Protein AF-L0PAI5-F1 (afdb_monomer)

Solvent-accessible surface area (backbone atoms only — not comparable to full-atom values): 7471 Å² total; per-residue (Å²): 109,68,67,60,45,48,48,63,71,73,51,57,51,82,62,43,60,75,44,41,62,71,57,46,54,67,44,49,60,53,71,70,59,87,61,94,64,54,72,74,49,49,56,49,30,54,55,42,54,51,45,50,51,58,46,36,70,60,62,32,65,69,61,43,51,54,50,52,51,51,49,52,52,51,55,48,51,54,51,50,54,54,50,52,54,51,56,50,36,52,72,75,40,50,66,61,47,51,54,53,52,52,56,53,50,55,52,53,53,53,53,53,51,54,61,71,70,56,72,78,88,55,75,77,69,72,74,74,117

Foldseek 3Di:
DVVLLVCLVPDALVVCLVCVLVSVLVLVVLCPPPDDDDVVSVVVVVVSVVSLVSSCVRNDPPSSVVSNVVSVVVVVVVVVVVVVVLVCCCVVPVPVVVVVVVVVVVVVVVVVVVVVPDDDDDVVVVVVD

Mean predicted aligned error: 8.77 Å

Nearest PDB structures (foldseek):
  3n24-assembly3_F  TM=3.639E-01  e=5.184E+00  Pseudomonas aeruginosa PAO1

Sequence (129 aa):
MKLIRALVNFLPAKILEKFANLIIIPLYKYTDNKVAMTDTQKSLKCITEEILKELHSKIGTTLYIQIFNNIRQNSFKIREKRKLKRSILAISDPRELARKKIKLNIKKIKLRKKKRNYIPFNPINALKE

Structure (mmCIF, N/CA/C/O backbone):
data_AF-L0PAI5-F1
#
_entry.id   AF-L0PAI5-F1
#
loop_
_atom_site.group_PDB
_atom_site.id
_atom_site.type_symbol
_atom_site.label_atom_id
_atom_site.label_alt_id
_atom_site.label_comp_id
_atom_site.label_asym_id
_atom_site.label_entity_id
_atom_site.label_seq_id
_atom_site.pdbx_PDB_ins_code
_atom_site.Cartn_x
_atom_site.Cartn_y
_atom_site.Cartn_z
_atom_site.occupancy
_atom_site.B_iso_or_equiv
_atom_site.auth_seq_id
_atom_site.auth_comp_id
_atom_site.auth_asym_id
_atom_site.auth_atom_id
_atom_site.pdbx_PDB_model_num
ATOM 1 N N . MET A 1 1 ? 3.550 12.655 9.202 1.00 78.88 1 MET A N 1
ATOM 2 C CA . MET A 1 1 ? 2.871 11.707 10.115 1.00 78.88 1 MET A CA 1
ATOM 3 C C . MET A 1 1 ? 2.166 12.374 11.292 1.00 78.88 1 MET A C 1
ATOM 5 O O . MET A 1 1 ? 1.092 11.908 11.635 1.00 78.88 1 MET A O 1
ATOM 9 N N . LYS A 1 2 ? 2.687 13.471 11.869 1.00 83.50 2 LYS A N 1
ATOM 10 C CA . LYS A 1 2 ? 2.053 14.160 13.014 1.00 83.50 2 LYS A CA 1
ATOM 11 C C . LYS A 1 2 ? 0.587 14.562 12.779 1.00 83.50 2 LYS A C 1
ATOM 13 O O . LYS A 1 2 ? -0.248 14.286 13.625 1.00 83.50 2 LYS A O 1
ATOM 18 N N . LEU A 1 3 ? 0.264 15.121 11.608 1.00 86.56 3 LEU A N 1
ATOM 19 C CA . LEU A 1 3 ? -1.115 15.487 11.254 1.00 86.56 3 LEU A CA 1
ATOM 20 C C . LEU A 1 3 ? -2.054 14.273 11.192 1.00 86.56 3 LEU A C 1
ATOM 22 O O . LEU A 1 3 ? -3.151 14.326 11.72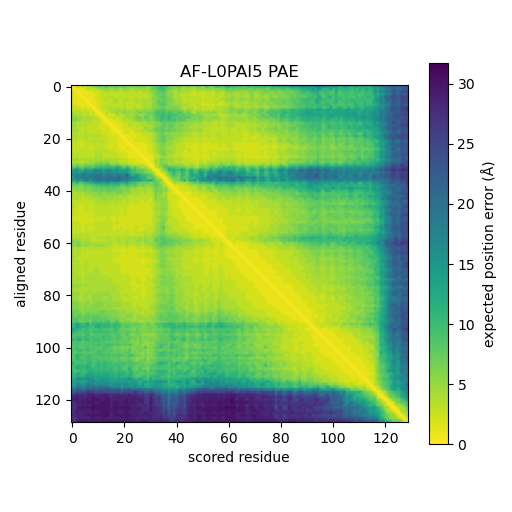7 1.00 86.56 3 LEU A O 1
ATOM 26 N N . ILE A 1 4 ? -1.609 13.158 10.603 1.00 86.75 4 ILE A N 1
ATOM 27 C CA . ILE A 1 4 ? -2.402 11.917 10.557 1.00 86.75 4 ILE A CA 1
ATOM 28 C C . ILE A 1 4 ? -2.654 11.401 11.975 1.00 86.75 4 ILE A C 1
ATOM 30 O O . ILE A 1 4 ? -3.776 11.033 12.296 1.00 86.75 4 ILE A O 1
ATOM 34 N N . ARG A 1 5 ? -1.633 11.424 12.837 1.00 88.19 5 ARG A N 1
ATOM 35 C CA . ARG A 1 5 ? -1.769 11.028 14.242 1.00 88.19 5 ARG A CA 1
ATOM 36 C C . ARG A 1 5 ? -2.771 11.912 14.990 1.00 88.19 5 ARG A C 1
ATOM 38 O O . ARG A 1 5 ? -3.653 11.398 15.664 1.00 88.19 5 ARG A O 1
ATOM 45 N N . ALA A 1 6 ? -2.688 13.231 14.807 1.00 89.38 6 ALA A N 1
ATOM 46 C CA . ALA A 1 6 ? -3.659 14.166 15.369 1.00 89.38 6 ALA A CA 1
ATOM 47 C C . ALA A 1 6 ? -5.083 13.853 14.881 1.00 89.38 6 ALA A C 1
ATOM 49 O O . ALA A 1 6 ? -5.991 13.745 15.696 1.00 89.38 6 ALA A O 1
ATOM 50 N N . LEU A 1 7 ? -5.274 13.608 13.581 1.00 87.69 7 LEU A N 1
ATOM 51 C CA . LEU A 1 7 ? -6.578 13.220 13.037 1.00 87.69 7 LEU A CA 1
ATOM 52 C C . LEU A 1 7 ? -7.116 11.943 13.690 1.00 87.69 7 LEU A C 1
ATOM 54 O O . LEU A 1 7 ? -8.270 11.927 14.099 1.00 87.69 7 LEU A O 1
ATOM 58 N N . VAL A 1 8 ? -6.291 10.900 13.841 1.00 89.19 8 VAL A N 1
ATOM 59 C CA . VAL A 1 8 ? -6.698 9.658 14.522 1.00 89.19 8 VAL A CA 1
ATOM 60 C C . VAL A 1 8 ? -7.111 9.935 15.966 1.00 89.19 8 VAL A C 1
ATOM 62 O O . VAL A 1 8 ? -8.108 9.383 16.425 1.00 89.19 8 VAL A O 1
ATOM 65 N N . ASN A 1 9 ? -6.406 10.820 16.673 1.00 88.50 9 ASN A N 1
ATOM 66 C CA . ASN A 1 9 ? -6.676 11.127 18.076 1.00 88.50 9 ASN A CA 1
ATOM 67 C C . ASN A 1 9 ? -7.914 12.007 18.295 1.00 88.50 9 ASN A C 1
ATOM 69 O O . ASN A 1 9 ? -8.667 11.726 19.226 1.00 88.50 9 ASN A O 1
ATOM 73 N N . PHE A 1 10 ? -8.172 12.991 17.434 1.00 89.19 10 PHE A N 1
ATOM 74 C CA . PHE A 1 10 ? -9.278 13.941 17.606 1.00 89.19 10 PHE A CA 1
ATOM 75 C C . PHE A 1 10 ? -10.589 13.533 16.911 1.00 89.19 10 PHE A C 1
ATOM 77 O O . PHE A 1 10 ? -11.646 14.012 17.313 1.00 89.19 10 PHE A O 1
ATOM 84 N N . LEU A 1 11 ? -10.574 12.652 15.900 1.00 88.75 11 LEU A N 1
ATOM 85 C CA . LEU A 1 11 ? -11.819 12.220 15.247 1.00 88.75 11 LEU A CA 1
ATOM 86 C C . LEU A 1 11 ? -12.609 11.198 16.087 1.00 88.75 11 LEU A C 1
ATOM 88 O O . LEU A 1 11 ? -12.014 10.291 16.685 1.00 88.75 11 LEU A O 1
ATOM 92 N N . PRO A 1 12 ? -13.956 11.261 16.047 1.00 88.12 12 PRO A N 1
ATOM 93 C CA . PRO A 1 12 ? -14.813 10.219 16.597 1.00 88.12 12 PRO A CA 1
ATOM 94 C C . PRO A 1 12 ? -14.741 8.934 15.756 1.00 88.12 12 PRO A C 1
ATOM 96 O O . PRO A 1 12 ? -14.584 8.978 14.530 1.00 88.12 12 PRO A O 1
ATOM 99 N N . ALA A 1 13 ? -14.923 7.783 16.412 1.00 85.94 13 ALA A N 1
ATOM 100 C CA . ALA A 1 13 ? -14.752 6.452 15.816 1.00 85.94 13 ALA A CA 1
ATOM 101 C C . ALA A 1 13 ? -15.580 6.248 14.532 1.00 85.94 13 ALA A C 1
ATOM 103 O O . ALA A 1 13 ? -15.045 5.833 13.508 1.00 85.94 13 ALA A O 1
ATOM 104 N N . LYS A 1 14 ? -16.847 6.678 14.530 1.00 87.75 14 LYS A N 1
ATOM 105 C CA . LYS A 1 14 ? -17.772 6.533 13.390 1.00 87.75 14 LYS A CA 1
ATOM 106 C C . LYS A 1 14 ? -17.300 7.229 12.105 1.00 87.75 14 LYS A C 1
ATOM 108 O O . LYS A 1 14 ? -17.600 6.785 10.998 1.00 87.75 14 LYS A O 1
ATOM 113 N N . ILE A 1 15 ? -16.587 8.349 12.235 1.00 88.88 15 ILE A N 1
ATOM 114 C CA . ILE A 1 15 ? -15.999 9.054 11.086 1.00 88.88 15 ILE A CA 1
ATOM 115 C C . ILE A 1 15 ? -14.702 8.355 10.680 1.00 88.88 15 ILE A C 1
ATOM 117 O O . ILE A 1 15 ? -14.447 8.154 9.492 1.00 88.88 15 ILE A O 1
ATOM 121 N N . LEU A 1 16 ? -13.908 7.937 11.666 1.00 87.75 16 LEU A N 1
ATOM 122 C CA . LEU A 1 16 ? -12.638 7.262 11.447 1.00 87.75 16 LEU A CA 1
ATOM 123 C C . LEU A 1 16 ? -12.804 5.949 10.666 1.00 87.75 16 LEU A C 1
ATOM 125 O O . LEU A 1 16 ? -12.011 5.694 9.767 1.00 87.75 16 LEU A O 1
ATOM 129 N N . GLU A 1 17 ? -13.862 5.179 10.921 1.00 88.19 17 GLU A N 1
ATOM 130 C CA . GLU A 1 17 ? -14.211 3.959 10.174 1.00 88.19 17 GLU A CA 1
ATOM 131 C C . GLU A 1 17 ? -14.331 4.197 8.663 1.00 88.19 17 GLU A C 1
ATOM 133 O O . GLU A 1 17 ? -13.775 3.443 7.862 1.00 88.19 17 GLU A O 1
ATOM 138 N N . LYS A 1 18 ? -14.992 5.290 8.258 1.00 89.56 18 LYS A N 1
ATOM 139 C CA . LYS A 1 18 ? -15.172 5.645 6.840 1.00 89.56 18 LYS A CA 1
ATOM 140 C C . LYS A 1 18 ? -13.846 5.997 6.165 1.00 89.56 18 LYS A C 1
ATOM 142 O O . LYS A 1 18 ? -13.622 5.644 5.008 1.00 89.56 18 LYS A O 1
ATOM 147 N N . PHE A 1 19 ? -12.956 6.677 6.887 1.00 89.25 19 PHE A N 1
ATOM 148 C CA . PHE A 1 19 ? -11.652 7.103 6.370 1.00 89.25 19 PHE A CA 1
ATOM 149 C C . PHE A 1 19 ? -10.530 6.085 6.602 1.00 89.25 19 PHE A C 1
ATOM 151 O O . PHE A 1 19 ? -9.446 6.239 6.036 1.00 89.25 19 PHE A O 1
ATOM 158 N N . ALA A 1 20 ? -10.774 5.022 7.367 1.00 88.50 20 ALA A N 1
ATOM 159 C CA . ALA A 1 20 ? -9.778 4.025 7.744 1.00 88.50 20 ALA A CA 1
ATOM 160 C C . ALA A 1 20 ? -9.066 3.429 6.528 1.00 88.50 20 ALA A C 1
ATOM 162 O O . ALA A 1 20 ? -7.839 3.366 6.500 1.00 88.50 20 ALA A O 1
ATOM 163 N N . ASN A 1 21 ? -9.820 3.090 5.479 1.00 90.44 21 ASN A N 1
ATOM 164 C CA . ASN A 1 21 ? -9.262 2.615 4.212 1.00 90.44 21 ASN A CA 1
ATOM 165 C C . ASN A 1 21 ? -8.246 3.608 3.623 1.00 90.44 21 ASN A C 1
ATOM 167 O O . ASN A 1 21 ? -7.130 3.224 3.275 1.00 90.44 21 ASN A O 1
ATOM 171 N N . LEU A 1 22 ? -8.607 4.891 3.543 1.00 89.94 22 LEU A N 1
ATOM 172 C CA . LEU A 1 22 ? -7.758 5.939 2.968 1.00 89.94 22 LEU A CA 1
ATOM 173 C C . LEU A 1 22 ? -6.505 6.202 3.807 1.00 89.94 22 LEU A C 1
ATOM 175 O O . LEU A 1 22 ? -5.448 6.480 3.244 1.00 89.94 22 LEU A O 1
ATOM 179 N N . ILE A 1 23 ? -6.607 6.086 5.133 1.00 90.75 23 ILE A N 1
ATOM 180 C CA . ILE A 1 23 ? -5.486 6.293 6.056 1.00 90.75 23 ILE A CA 1
ATOM 181 C C . ILE A 1 23 ? -4.542 5.082 6.053 1.00 90.75 23 ILE A C 1
ATOM 183 O O . ILE A 1 23 ? -3.325 5.251 5.997 1.00 90.75 23 ILE A O 1
ATOM 187 N N . ILE A 1 24 ? -5.066 3.854 6.073 1.00 91.38 24 ILE A N 1
ATOM 188 C CA . ILE A 1 24 ? -4.250 2.636 6.198 1.00 91.38 24 ILE A CA 1
ATOM 189 C C . ILE A 1 24 ? -3.445 2.360 4.919 1.00 91.38 24 ILE A C 1
ATOM 191 O O . ILE A 1 24 ? -2.306 1.909 5.016 1.00 91.38 24 ILE A O 1
ATOM 195 N N . ILE A 1 25 ? -3.964 2.667 3.722 1.00 90.56 25 ILE A N 1
ATOM 196 C CA . ILE A 1 25 ? -3.253 2.446 2.443 1.00 90.56 25 ILE A CA 1
ATOM 197 C C . ILE A 1 25 ? -1.829 3.047 2.425 1.00 90.56 25 ILE A C 1
ATOM 199 O O . ILE A 1 25 ? -0.873 2.308 2.150 1.00 90.56 25 ILE A O 1
ATOM 203 N N . PRO A 1 26 ? -1.628 4.356 2.683 1.00 88.56 26 PRO A N 1
ATOM 204 C CA . PRO A 1 26 ? -0.296 4.948 2.691 1.00 88.56 26 PRO A CA 1
ATOM 205 C C . PRO A 1 26 ? 0.559 4.445 3.857 1.00 88.56 26 PRO A C 1
ATOM 207 O O . PRO A 1 26 ? 1.760 4.266 3.664 1.00 88.56 26 PRO A O 1
ATOM 210 N N . LEU A 1 27 ? -0.026 4.165 5.027 1.00 89.50 27 LEU A N 1
ATOM 211 C CA . LEU A 1 27 ? 0.702 3.625 6.182 1.00 89.50 27 LEU A CA 1
ATOM 212 C C . LEU A 1 27 ? 1.234 2.212 5.902 1.00 89.50 27 LEU A C 1
ATOM 214 O O . LEU A 1 27 ? 2.403 1.923 6.159 1.00 89.50 27 LEU A O 1
ATOM 218 N N . TYR A 1 28 ? 0.431 1.363 5.256 1.00 89.56 28 TYR A N 1
ATOM 219 C CA . TYR A 1 28 ? 0.812 0.002 4.880 1.00 89.56 28 TYR A CA 1
ATOM 220 C C . TYR A 1 28 ? 2.090 -0.026 4.028 1.00 89.56 28 TYR A C 1
ATOM 222 O O . TYR A 1 28 ? 2.973 -0.863 4.234 1.00 89.56 28 TYR A O 1
ATOM 230 N N . LYS A 1 29 ? 2.259 0.949 3.125 1.00 84.25 29 LYS A N 1
ATOM 231 C CA . LYS A 1 29 ? 3.470 1.086 2.303 1.00 84.25 29 LYS A CA 1
ATOM 232 C C . LYS A 1 29 ? 4.744 1.234 3.139 1.00 84.25 29 LYS A C 1
ATOM 234 O O . LYS A 1 29 ? 5.794 0.780 2.698 1.00 84.25 29 LYS A O 1
ATOM 239 N N . TYR A 1 30 ? 4.681 1.880 4.301 1.00 84.94 30 TYR A N 1
ATOM 240 C CA . TYR A 1 30 ? 5.844 2.064 5.173 1.00 84.94 30 TYR A CA 1
ATOM 241 C C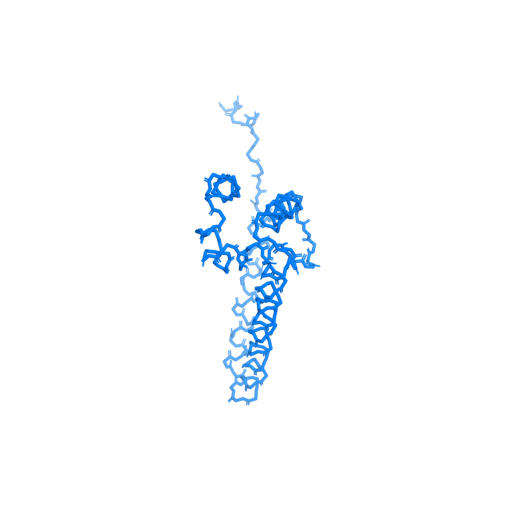 . TYR A 1 30 ? 6.113 0.843 6.056 1.00 84.94 30 TYR A C 1
ATOM 243 O O . TYR A 1 30 ? 7.271 0.585 6.375 1.00 84.94 30 TYR A O 1
ATOM 251 N N . THR A 1 31 ? 5.085 0.046 6.363 1.00 83.44 31 THR A N 1
ATOM 252 C CA . THR A 1 31 ? 5.237 -1.209 7.121 1.00 83.44 31 THR A CA 1
ATOM 253 C C . THR A 1 31 ? 5.877 -2.342 6.309 1.00 83.44 31 THR A C 1
ATOM 255 O O . THR A 1 31 ? 6.713 -3.073 6.833 1.00 83.44 31 THR A O 1
ATOM 258 N N . ASP A 1 32 ? 5.547 -2.466 5.017 1.00 74.06 32 ASP A N 1
ATOM 259 C CA . ASP A 1 32 ? 5.956 -3.608 4.176 1.00 74.06 32 ASP A CA 1
ATOM 260 C C . ASP A 1 32 ? 7.323 -3.414 3.477 1.00 74.06 32 ASP A C 1
ATOM 262 O O . ASP A 1 32 ? 7.755 -4.241 2.670 1.00 74.06 32 ASP A O 1
ATOM 266 N N . ASN A 1 33 ? 8.038 -2.313 3.745 1.00 67.50 33 ASN A N 1
ATOM 267 C CA . ASN A 1 33 ? 9.327 -2.056 3.099 1.00 67.50 33 ASN A CA 1
ATOM 268 C C . ASN A 1 33 ? 10.432 -2.954 3.681 1.00 67.50 33 ASN A C 1
ATOM 270 O O . ASN A 1 33 ? 11.036 -2.640 4.702 1.00 67.50 33 ASN A O 1
ATOM 274 N N . LYS A 1 34 ? 10.742 -4.046 2.975 1.00 61.16 34 LYS A N 1
ATOM 275 C CA . LYS A 1 34 ? 11.827 -4.997 3.298 1.00 61.16 34 LYS A CA 1
ATOM 276 C C . LYS A 1 34 ? 13.226 -4.578 2.808 1.00 61.16 34 LYS A C 1
ATOM 278 O O . 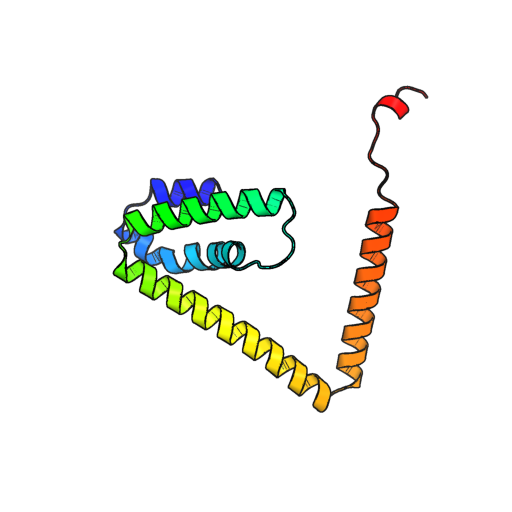LYS A 1 34 ? 14.159 -5.368 2.871 1.00 61.16 34 LYS A O 1
ATOM 283 N N . VAL A 1 35 ? 13.382 -3.377 2.248 1.00 58.94 35 VAL A N 1
ATOM 284 C CA . VAL A 1 35 ? 14.666 -2.892 1.700 1.00 58.94 35 VAL A CA 1
ATOM 285 C C . VAL A 1 35 ? 15.458 -2.182 2.796 1.00 58.94 35 VAL A C 1
ATOM 287 O O . VAL A 1 35 ? 14.839 -1.558 3.651 1.00 58.94 35 VAL A O 1
ATOM 290 N N . ALA A 1 36 ? 16.797 -2.248 2.747 1.00 56.62 36 ALA A N 1
ATOM 291 C CA . ALA A 1 36 ? 17.712 -1.522 3.634 1.00 56.62 36 ALA A CA 1
ATOM 292 C C . ALA A 1 36 ? 17.222 -0.088 3.901 1.00 56.62 36 ALA A C 1
ATOM 294 O O . ALA A 1 36 ? 17.265 0.779 3.023 1.00 56.62 36 ALA A O 1
ATOM 295 N N . MET A 1 37 ? 16.693 0.114 5.108 1.00 65.44 37 MET A N 1
ATOM 296 C CA . MET A 1 37 ? 16.084 1.364 5.539 1.00 65.44 37 MET A CA 1
ATOM 297 C C . MET A 1 37 ? 17.197 2.338 5.921 1.00 65.44 37 MET A C 1
ATOM 299 O O . MET A 1 37 ? 18.034 2.015 6.764 1.00 65.44 37 MET A O 1
ATOM 303 N N . THR A 1 38 ? 17.189 3.541 5.349 1.00 76.31 38 THR A N 1
ATOM 304 C CA . THR A 1 38 ? 17.929 4.673 5.937 1.00 76.31 38 THR A CA 1
ATOM 305 C C . THR A 1 38 ? 17.405 4.916 7.358 1.00 76.31 38 THR A C 1
ATOM 307 O O . THR A 1 38 ? 16.243 4.614 7.631 1.00 76.31 38 THR A O 1
ATOM 310 N N . ASP A 1 39 ? 18.197 5.473 8.275 1.00 76.88 39 ASP A N 1
ATOM 311 C CA . ASP A 1 39 ? 17.739 5.668 9.664 1.00 76.88 39 ASP A CA 1
ATOM 312 C C . ASP A 1 39 ? 16.479 6.546 9.759 1.00 76.88 39 ASP A C 1
ATOM 314 O O . ASP A 1 39 ? 15.575 6.272 10.548 1.00 76.88 39 ASP A O 1
ATOM 318 N N . THR A 1 40 ? 16.327 7.501 8.839 1.00 79.44 40 THR A N 1
ATOM 319 C CA . THR A 1 40 ? 15.101 8.300 8.660 1.00 79.44 40 THR A CA 1
ATOM 320 C C . THR A 1 40 ? 13.867 7.47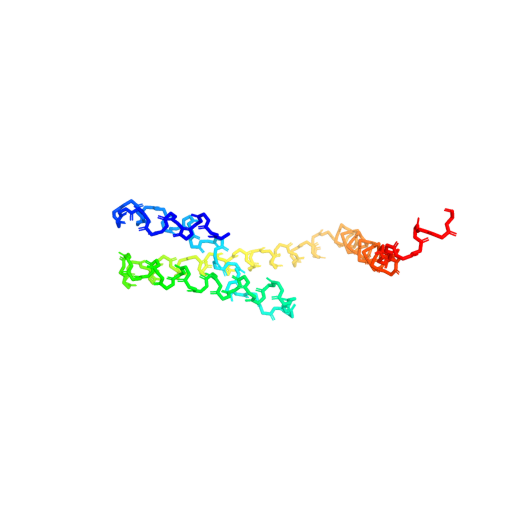5 8.273 1.00 79.44 40 THR A C 1
ATOM 322 O O . THR A 1 40 ? 12.738 7.864 8.558 1.00 79.44 40 THR A O 1
ATOM 325 N N . GLN A 1 41 ? 14.049 6.333 7.612 1.00 81.25 41 GLN A N 1
ATOM 326 C CA . GLN A 1 41 ? 12.960 5.434 7.229 1.00 81.25 41 GLN A CA 1
ATOM 327 C C . GLN A 1 41 ? 12.582 4.491 8.373 1.00 81.25 41 GLN A C 1
ATOM 329 O O . GLN A 1 41 ? 11.404 4.170 8.520 1.00 81.25 41 GLN A O 1
ATOM 334 N N . LYS A 1 42 ? 13.552 4.094 9.209 1.00 82.88 42 LYS A N 1
ATOM 335 C CA . LYS A 1 42 ? 13.289 3.313 10.427 1.00 82.88 42 LYS A CA 1
ATOM 336 C C . LYS A 1 42 ? 12.435 4.110 11.410 1.00 82.88 42 LYS A C 1
ATOM 338 O O . LYS A 1 42 ? 11.409 3.605 11.855 1.00 82.88 42 LYS A O 1
ATOM 343 N N . SER A 1 43 ? 12.792 5.369 11.676 1.00 85.19 43 SER A N 1
ATOM 344 C CA . SER A 1 43 ? 11.996 6.236 12.558 1.00 85.19 43 SER A CA 1
ATOM 345 C C . SER A 1 43 ? 10.576 6.447 12.024 1.00 85.19 43 SER A C 1
ATOM 347 O O . SER A 1 43 ? 9.605 6.380 12.776 1.00 85.19 43 SER A O 1
ATOM 349 N N . LEU A 1 44 ? 10.429 6.611 10.706 1.00 87.06 44 LEU A N 1
ATOM 350 C CA . LEU A 1 44 ? 9.123 6.729 10.064 1.00 87.06 44 LEU A CA 1
ATOM 351 C C . LEU A 1 44 ? 8.279 5.456 10.208 1.00 87.06 44 LEU A C 1
ATOM 353 O O . LEU A 1 44 ? 7.066 5.552 10.404 1.00 87.06 44 LEU A O 1
ATOM 357 N N . LYS A 1 45 ? 8.902 4.276 10.121 1.00 88.31 45 LYS A N 1
ATOM 358 C CA . LYS A 1 45 ? 8.231 2.992 10.337 1.00 88.31 45 LYS A CA 1
ATOM 359 C C . LYS A 1 45 ? 7.704 2.882 11.768 1.00 88.31 45 LYS A C 1
ATOM 361 O O . LYS A 1 45 ? 6.522 2.594 11.919 1.00 88.31 45 LYS A O 1
ATOM 366 N N . CYS A 1 46 ? 8.511 3.207 12.780 1.00 89.06 46 CYS A N 1
ATOM 367 C CA . CYS A 1 46 ? 8.066 3.187 14.178 1.00 89.06 46 CYS A CA 1
ATOM 368 C C . CYS A 1 46 ? 6.835 4.083 14.396 1.00 89.06 46 CYS A C 1
ATOM 370 O O . CYS A 1 46 ? 5.818 3.626 14.907 1.00 89.06 46 CYS A O 1
ATOM 372 N N . ILE A 1 47 ? 6.872 5.324 13.895 1.00 90.31 47 ILE A N 1
ATOM 373 C CA . ILE A 1 47 ? 5.734 6.257 13.996 1.00 90.31 47 ILE A CA 1
ATOM 374 C C . ILE A 1 47 ? 4.497 5.710 13.267 1.00 90.31 47 ILE A C 1
ATOM 376 O O . ILE A 1 47 ? 3.367 5.887 13.711 1.00 90.31 47 ILE A O 1
ATOM 380 N N . THR A 1 48 ? 4.693 5.053 12.124 1.00 91.38 48 THR A N 1
ATOM 381 C CA . THR A 1 48 ? 3.598 4.437 11.360 1.00 91.38 48 THR A CA 1
ATOM 382 C C . THR A 1 48 ? 2.950 3.304 12.156 1.00 91.38 48 THR A C 1
ATOM 384 O O . THR A 1 48 ? 1.726 3.210 12.196 1.00 91.38 48 THR A O 1
ATOM 387 N N . GLU A 1 49 ? 3.754 2.456 12.796 1.00 91.44 49 GLU A N 1
ATOM 388 C CA . GLU A 1 49 ? 3.272 1.351 13.627 1.00 91.44 49 GLU A CA 1
ATOM 389 C C . GLU A 1 49 ? 2.526 1.852 14.866 1.00 91.44 49 GLU A C 1
ATOM 391 O O . GLU A 1 49 ? 1.484 1.295 15.202 1.00 91.44 49 GLU A O 1
ATOM 396 N N . GLU A 1 50 ? 2.988 2.933 15.500 1.00 92.12 50 GLU A N 1
ATOM 397 C CA . GLU A 1 50 ? 2.254 3.605 16.581 1.00 92.12 50 GLU A CA 1
ATOM 398 C C . GLU A 1 50 ? 0.873 4.085 16.121 1.00 92.12 50 GLU A C 1
ATOM 400 O O . GLU A 1 50 ? -0.131 3.765 16.753 1.00 92.12 50 GLU A O 1
ATOM 405 N N . ILE A 1 51 ? 0.803 4.789 14.986 1.00 93.00 51 ILE A N 1
ATOM 406 C CA . ILE A 1 51 ? -0.466 5.298 14.440 1.00 93.00 51 ILE A CA 1
ATOM 407 C C . ILE A 1 51 ? -1.425 4.146 14.119 1.00 93.00 51 ILE A C 1
ATOM 409 O O . ILE A 1 51 ? -2.621 4.243 14.380 1.00 93.00 51 ILE A O 1
ATOM 413 N N . LEU A 1 52 ? -0.919 3.044 13.556 1.00 92.31 52 LEU A N 1
ATOM 414 C CA . LEU A 1 52 ? -1.741 1.869 13.263 1.00 92.31 52 LEU A CA 1
ATOM 415 C C . LEU A 1 52 ? -2.262 1.198 14.540 1.00 92.31 52 LEU A C 1
ATOM 417 O O . LEU A 1 52 ? -3.405 0.748 14.548 1.00 92.31 52 LEU A O 1
ATOM 421 N N . LYS A 1 53 ? -1.471 1.165 15.621 1.00 92.69 53 LYS A N 1
ATOM 422 C CA . LYS A 1 53 ? -1.915 0.662 16.933 1.00 92.69 53 LYS A CA 1
ATOM 423 C C . LYS A 1 53 ? -3.010 1.543 17.539 1.00 92.69 53 LYS A C 1
ATOM 425 O O . LYS A 1 53 ? -4.024 1.014 17.989 1.00 92.69 53 LYS A O 1
ATOM 430 N N . GLU A 1 54 ? -2.837 2.866 17.509 1.00 92.19 54 GLU A N 1
ATOM 431 C CA . GLU A 1 54 ? -3.848 3.832 17.973 1.00 92.19 54 GLU A CA 1
ATOM 432 C C . GLU A 1 54 ? -5.156 3.688 17.175 1.00 92.19 54 GLU A C 1
ATOM 434 O O . GLU A 1 54 ? -6.245 3.628 17.746 1.00 92.19 54 GLU A O 1
ATOM 439 N N . LEU A 1 55 ? -5.049 3.549 15.852 1.00 92.00 55 LEU A N 1
ATOM 440 C CA . LEU A 1 55 ? -6.193 3.381 14.959 1.00 92.00 55 LEU A CA 1
ATOM 441 C C . LEU A 1 55 ? -6.908 2.036 15.169 1.00 92.00 55 LEU A C 1
ATOM 443 O O . LEU A 1 55 ? -8.137 2.000 15.192 1.00 92.00 55 LEU A O 1
ATOM 447 N N . HIS A 1 56 ? -6.160 0.948 15.370 1.00 92.06 56 HIS A N 1
ATOM 448 C CA . HIS A 1 56 ? -6.715 -0.367 15.705 1.00 92.06 56 HIS A CA 1
ATOM 449 C C . HIS A 1 56 ? -7.516 -0.330 17.013 1.00 92.06 56 HIS A C 1
ATOM 451 O O . HIS A 1 56 ? -8.627 -0.854 17.057 1.00 92.06 56 HIS A O 1
ATOM 457 N N . SER A 1 57 ? -6.986 0.336 18.046 1.00 92.19 57 SER A N 1
ATOM 458 C CA . SER A 1 57 ? -7.666 0.490 19.339 1.00 92.19 57 SER A CA 1
ATOM 459 C C . SER A 1 57 ? -9.008 1.224 19.210 1.00 92.19 57 SER A C 1
ATOM 461 O O . SER A 1 57 ? -9.992 0.835 19.831 1.00 92.19 57 SER A O 1
ATOM 463 N N . LYS A 1 58 ? -9.084 2.250 18.350 1.00 90.44 58 LYS A N 1
ATOM 464 C CA . LYS A 1 58 ? -10.296 3.071 18.180 1.00 90.44 58 LYS A CA 1
ATOM 465 C C . LYS A 1 58 ? -11.393 2.447 17.318 1.00 90.44 58 LYS A C 1
ATOM 467 O 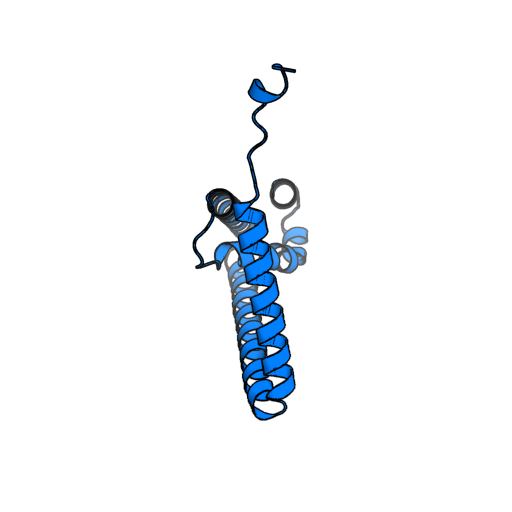O . LYS A 1 58 ? -12.566 2.673 17.587 1.00 90.44 58 LYS A O 1
ATOM 472 N N . ILE A 1 59 ? -11.021 1.750 16.246 1.00 90.12 59 ILE A N 1
ATOM 473 C CA . ILE A 1 59 ? -11.970 1.191 15.263 1.00 90.12 59 ILE A CA 1
ATOM 474 C C . ILE A 1 59 ? -12.435 -0.216 15.663 1.00 90.12 59 ILE A C 1
ATOM 476 O O . ILE A 1 59 ? -13.483 -0.686 15.227 1.00 90.12 59 ILE A O 1
ATOM 480 N N . GLY A 1 60 ? -11.646 -0.900 16.491 1.00 91.25 60 GLY A N 1
ATOM 481 C CA . GLY A 1 60 ? -11.883 -2.283 16.864 1.00 91.25 60 GLY A CA 1
ATOM 482 C C . GLY A 1 60 ? -11.229 -3.279 15.905 1.00 91.25 60 GLY A C 1
ATOM 483 O O . GLY A 1 60 ? -10.917 -3.004 14.742 1.00 91.25 60 GLY A O 1
ATOM 484 N N . THR A 1 61 ? -11.000 -4.478 16.431 1.00 92.00 61 THR A N 1
ATOM 485 C CA . THR A 1 61 ? -10.142 -5.494 15.814 1.00 92.00 61 THR A CA 1
ATOM 486 C C . THR A 1 61 ? -10.725 -6.096 14.541 1.00 92.00 61 THR A C 1
ATOM 488 O O . THR A 1 61 ? -10.007 -6.260 13.556 1.00 92.00 61 THR A O 1
ATOM 491 N N . THR A 1 62 ? -12.021 -6.399 14.522 1.00 93.00 62 THR A N 1
ATOM 492 C CA . THR A 1 62 ? -12.674 -7.088 13.397 1.00 93.00 62 THR A CA 1
ATOM 493 C C . THR A 1 62 ? -12.632 -6.250 12.121 1.00 93.00 62 THR A C 1
ATOM 495 O O . THR A 1 62 ? -12.105 -6.699 11.099 1.00 93.00 62 THR A O 1
ATOM 498 N N . LEU A 1 63 ? -13.106 -5.005 12.197 1.00 91.00 63 LEU A N 1
ATOM 499 C CA . LEU A 1 63 ? -13.144 -4.079 11.069 1.00 91.00 63 LEU A CA 1
ATOM 500 C C . LEU A 1 63 ? -11.733 -3.706 10.595 1.00 91.00 63 LEU A C 1
ATOM 502 O O . LEU A 1 63 ? -11.457 -3.702 9.393 1.00 91.00 63 LEU A O 1
ATOM 506 N N . TYR A 1 64 ? -10.806 -3.466 11.528 1.00 93.38 64 TYR A N 1
ATOM 507 C CA . TYR A 1 64 ? -9.414 -3.188 11.188 1.00 93.38 64 TYR A CA 1
ATOM 508 C C . TYR A 1 64 ? -8.769 -4.341 10.407 1.00 93.38 64 TYR A C 1
ATOM 510 O O . TYR A 1 64 ? -8.164 -4.107 9.360 1.00 93.38 64 TYR A O 1
ATOM 518 N N . ILE A 1 65 ? -8.914 -5.586 10.875 1.00 93.69 65 ILE A N 1
ATOM 519 C CA . ILE A 1 65 ? -8.331 -6.762 10.212 1.00 93.69 65 ILE A CA 1
ATOM 520 C C . ILE A 1 65 ? -8.911 -6.935 8.805 1.00 93.69 65 ILE A C 1
ATOM 522 O O . ILE A 1 65 ? -8.157 -7.190 7.863 1.00 93.69 65 ILE A O 1
ATOM 526 N N . GLN A 1 66 ? -10.226 -6.765 8.637 1.00 94.75 66 GLN A N 1
ATOM 527 C CA . GLN A 1 66 ? -10.878 -6.845 7.326 1.00 94.75 66 GLN A CA 1
ATOM 528 C C . GLN A 1 66 ? -10.295 -5.823 6.341 1.00 94.75 66 GLN A C 1
ATOM 530 O O . GLN A 1 66 ? -9.874 -6.186 5.237 1.00 94.75 66 GLN A O 1
ATOM 535 N N . ILE A 1 67 ? -10.205 -4.559 6.759 1.00 93.25 67 ILE A N 1
ATOM 536 C CA . ILE A 1 67 ? -9.643 -3.470 5.953 1.00 93.25 67 ILE A CA 1
ATOM 537 C C . ILE A 1 67 ? -8.170 -3.733 5.625 1.00 93.25 67 ILE A C 1
ATOM 539 O O . ILE A 1 67 ? -7.754 -3.663 4.463 1.00 93.25 67 ILE A O 1
ATOM 543 N N . PHE A 1 68 ? -7.373 -4.074 6.636 1.00 92.44 68 PHE A N 1
ATOM 544 C CA . PHE A 1 68 ? -5.940 -4.290 6.487 1.00 92.44 68 PHE A CA 1
ATOM 545 C C . PHE A 1 68 ? -5.641 -5.449 5.528 1.00 92.44 68 PHE A C 1
ATOM 547 O O . PHE A 1 68 ? -4.783 -5.332 4.647 1.00 92.44 68 PHE A O 1
ATOM 554 N N . ASN A 1 69 ? -6.390 -6.549 5.637 1.00 93.25 69 ASN A N 1
ATOM 555 C CA . ASN A 1 69 ? -6.253 -7.696 4.745 1.00 93.25 69 ASN A CA 1
ATOM 556 C C . ASN A 1 69 ? -6.660 -7.366 3.307 1.00 93.25 69 ASN A C 1
ATOM 558 O O . ASN A 1 69 ? -5.947 -7.756 2.380 1.00 93.25 69 ASN A O 1
ATOM 562 N N . ASN A 1 70 ? -7.737 -6.603 3.102 1.00 94.25 70 ASN A N 1
ATOM 563 C CA . ASN A 1 70 ? -8.128 -6.138 1.770 1.00 94.25 70 ASN A CA 1
ATOM 564 C C . ASN A 1 70 ? -7.007 -5.298 1.129 1.00 94.25 70 ASN A C 1
ATOM 566 O O . ASN A 1 70 ? -6.563 -5.578 0.012 1.00 94.25 70 ASN A O 1
ATOM 570 N N . ILE A 1 71 ? -6.450 -4.339 1.873 1.00 93.00 71 ILE A N 1
ATOM 571 C CA . ILE A 1 71 ? -5.339 -3.499 1.403 1.00 93.00 71 ILE A CA 1
ATOM 572 C C . ILE A 1 71 ? -4.106 -4.346 1.068 1.00 93.00 71 ILE A C 1
ATOM 574 O O . ILE A 1 71 ? -3.492 -4.154 0.011 1.00 93.00 71 ILE A O 1
ATOM 578 N N . ARG A 1 72 ? -3.759 -5.318 1.920 1.00 92.00 72 ARG A N 1
ATOM 579 C CA . ARG A 1 72 ? -2.656 -6.259 1.681 1.00 92.00 72 ARG A CA 1
ATOM 580 C C . ARG A 1 72 ? -2.864 -7.048 0.389 1.00 92.00 72 ARG A C 1
ATOM 582 O O . ARG A 1 72 ? -1.962 -7.090 -0.453 1.00 92.00 72 ARG A O 1
ATOM 589 N N . GLN A 1 73 ? -4.045 -7.633 0.198 1.00 93.50 73 GLN A N 1
ATOM 590 C CA . GLN A 1 73 ? -4.383 -8.394 -1.006 1.00 93.50 73 GLN A CA 1
ATOM 591 C C . GLN A 1 73 ? -4.357 -7.514 -2.260 1.00 93.50 73 GLN A C 1
ATOM 593 O O . GLN A 1 73 ? -3.779 -7.905 -3.275 1.00 93.50 73 GLN A O 1
ATOM 598 N N . ASN A 1 74 ? -4.919 -6.307 -2.199 1.00 93.06 74 ASN A N 1
ATOM 599 C CA . ASN A 1 74 ? -4.906 -5.371 -3.319 1.00 93.06 74 ASN A CA 1
ATOM 600 C C . ASN A 1 74 ? -3.472 -4.948 -3.681 1.00 93.06 74 ASN A C 1
ATOM 602 O O . ASN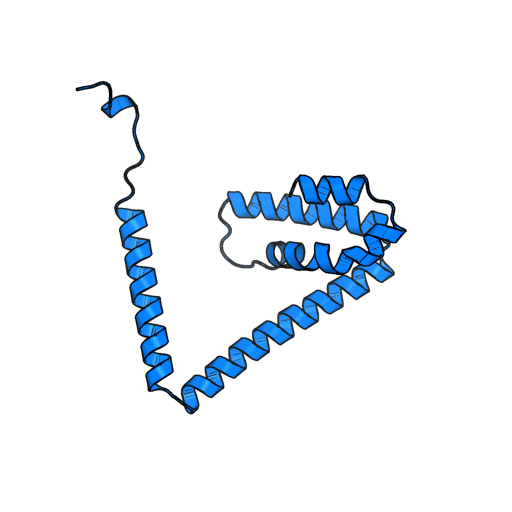 A 1 74 ? -3.075 -4.971 -4.846 1.00 93.06 74 ASN A O 1
ATOM 606 N N . SER A 1 75 ? -2.644 -4.645 -2.677 1.00 90.38 75 SER A N 1
ATOM 607 C CA . SER A 1 75 ? -1.228 -4.325 -2.877 1.00 90.38 75 SER A CA 1
ATOM 608 C C . SER A 1 75 ? -0.472 -5.471 -3.553 1.00 90.38 75 SER A C 1
ATOM 610 O O . SER A 1 75 ? 0.332 -5.231 -4.459 1.00 90.38 75 SER A O 1
ATOM 612 N N . PHE A 1 76 ? -0.757 -6.717 -3.166 1.00 91.25 76 PHE A N 1
ATOM 613 C CA . PHE A 1 76 ? -0.199 -7.905 -3.808 1.00 91.25 76 PHE A CA 1
ATOM 614 C C . PHE A 1 76 ? -0.667 -8.042 -5.265 1.00 91.25 76 PHE A C 1
ATOM 616 O O . PHE A 1 76 ? 0.170 -8.120 -6.164 1.00 91.25 76 PHE A O 1
ATOM 623 N N . LYS A 1 77 ? -1.977 -7.948 -5.529 1.00 94.94 77 LYS A N 1
ATOM 624 C CA . LYS A 1 77 ? -2.551 -7.989 -6.889 1.00 94.94 77 LYS A CA 1
ATOM 625 C C . LYS A 1 77 ? -1.936 -6.929 -7.805 1.00 94.94 77 LYS A C 1
ATOM 627 O O . LYS A 1 77 ? -1.595 -7.214 -8.951 1.00 94.94 77 LYS A O 1
ATOM 632 N N . ILE A 1 78 ? -1.724 -5.711 -7.303 1.00 93.06 78 ILE A N 1
ATOM 633 C CA . ILE A 1 78 ? -1.074 -4.633 -8.059 1.00 93.06 78 ILE A CA 1
ATOM 634 C C . ILE A 1 78 ? 0.386 -4.986 -8.389 1.00 93.06 78 ILE A C 1
ATOM 636 O O . ILE A 1 78 ? 0.851 -4.695 -9.496 1.00 93.06 78 ILE A O 1
ATOM 640 N N . ARG A 1 79 ? 1.131 -5.602 -7.459 1.00 91.19 79 ARG A N 1
ATOM 641 C CA . ARG A 1 79 ? 2.510 -6.061 -7.715 1.00 91.19 79 ARG A CA 1
ATOM 642 C C . ARG A 1 79 ? 2.539 -7.154 -8.776 1.00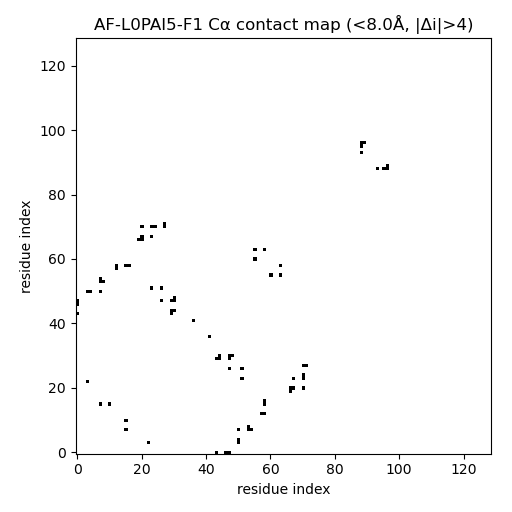 91.19 79 ARG A C 1
ATOM 644 O O . ARG A 1 79 ? 3.316 -7.027 -9.720 1.00 91.19 79 ARG A O 1
ATOM 651 N N . GLU A 1 80 ? 1.672 -8.153 -8.666 1.00 95.31 80 GLU A N 1
ATOM 652 C CA . GLU A 1 80 ? 1.562 -9.237 -9.647 1.00 95.31 80 GLU A CA 1
ATOM 653 C C . GLU A 1 80 ? 1.178 -8.705 -11.029 1.00 95.31 80 GLU A C 1
ATOM 655 O O . GLU A 1 80 ? 1.876 -8.965 -12.006 1.00 95.31 80 GLU A O 1
ATOM 660 N N . LYS A 1 81 ? 0.187 -7.809 -11.113 1.00 96.88 81 LYS A N 1
ATOM 661 C CA . LYS A 1 81 ? -0.187 -7.147 -12.374 1.00 96.88 81 LYS A CA 1
ATOM 662 C C . LYS A 1 81 ? 0.989 -6.396 -13.006 1.00 96.88 81 LYS A C 1
ATOM 664 O O . LYS A 1 81 ? 1.135 -6.391 -14.226 1.00 96.88 81 LYS A O 1
ATOM 669 N N . ARG A 1 82 ? 1.852 -5.757 -12.207 1.00 94.62 82 ARG A N 1
ATOM 670 C CA . ARG A 1 82 ? 3.069 -5.090 -12.712 1.00 94.62 82 ARG A CA 1
ATOM 671 C C . ARG A 1 82 ? 4.124 -6.086 -13.191 1.00 94.62 82 ARG A C 1
ATOM 673 O O . ARG A 1 82 ? 4.815 -5.769 -14.155 1.00 94.62 82 ARG A O 1
ATOM 680 N N . LYS A 1 83 ? 4.279 -7.238 -12.532 1.00 94.69 83 LYS A N 1
ATOM 681 C CA . LYS A 1 83 ? 5.190 -8.304 -12.980 1.00 94.69 83 LYS A CA 1
ATOM 682 C C . LYS A 1 83 ? 4.709 -8.900 -14.300 1.00 94.69 83 LYS A C 1
ATOM 684 O O . LYS A 1 83 ? 5.475 -8.896 -15.256 1.00 94.69 83 LYS A O 1
ATOM 689 N N . LEU A 1 84 ? 3.431 -9.271 -14.375 1.00 96.75 84 LEU A N 1
ATOM 690 C CA . LEU A 1 84 ? 2.790 -9.796 -15.579 1.00 96.75 84 LEU A CA 1
ATOM 691 C C . LEU A 1 84 ? 2.922 -8.824 -16.760 1.00 96.75 84 LEU A C 1
ATOM 693 O O . LEU A 1 84 ? 3.366 -9.192 -17.837 1.00 96.75 84 LEU A O 1
ATOM 697 N N . LYS A 1 85 ? 2.627 -7.534 -16.556 1.00 94.62 85 LYS A N 1
ATOM 698 C CA . LYS A 1 85 ? 2.805 -6.527 -17.616 1.00 94.62 85 LYS A CA 1
ATOM 699 C C . LYS A 1 85 ? 4.245 -6.449 -18.131 1.00 94.62 85 LYS A C 1
ATOM 701 O O . LYS A 1 85 ? 4.452 -6.151 -19.300 1.00 94.62 85 LYS A O 1
ATOM 706 N N . ARG A 1 86 ? 5.246 -6.690 -17.276 1.00 92.00 86 ARG A N 1
ATOM 707 C CA . ARG A 1 86 ? 6.659 -6.704 -17.686 1.00 92.00 86 ARG A CA 1
ATOM 708 C C . ARG A 1 86 ? 7.031 -7.976 -18.440 1.00 92.00 86 ARG A C 1
ATOM 710 O O . ARG A 1 86 ? 7.819 -7.866 -19.371 1.00 92.00 86 ARG A O 1
ATOM 717 N N . SER A 1 87 ? 6.501 -9.140 -18.052 1.00 94.12 87 SER A N 1
ATOM 718 C CA . SER A 1 87 ? 6.744 -10.390 -18.785 1.00 94.12 87 SER A CA 1
ATOM 719 C C . SER A 1 87 ? 6.090 -10.348 -20.162 1.00 94.12 87 SER A C 1
ATOM 721 O O . SER A 1 87 ? 6.760 -10.623 -21.149 1.00 94.12 87 SER A O 1
ATOM 723 N N . ILE A 1 88 ? 4.840 -9.882 -20.242 1.00 94.75 88 ILE A N 1
ATOM 724 C CA . ILE A 1 88 ? 4.140 -9.666 -21.514 1.00 94.75 88 ILE A CA 1
ATOM 725 C C . ILE A 1 88 ? 4.931 -8.699 -22.395 1.00 94.75 88 ILE A C 1
ATOM 727 O O . ILE A 1 88 ? 5.178 -8.999 -23.556 1.00 94.75 88 ILE A O 1
ATOM 731 N N . LEU A 1 89 ? 5.393 -7.570 -21.845 1.00 93.38 89 LEU A N 1
ATOM 732 C CA . LEU A 1 89 ? 6.186 -6.605 -22.609 1.00 93.38 89 LEU A CA 1
ATOM 733 C C . LEU A 1 89 ? 7.497 -7.204 -23.138 1.00 93.38 89 LEU A C 1
ATOM 735 O O . LEU A 1 89 ? 7.912 -6.868 -24.238 1.00 93.38 89 LEU A O 1
ATOM 739 N N . ALA A 1 90 ? 8.149 -8.082 -22.373 1.00 92.88 90 ALA A N 1
ATOM 740 C CA . ALA A 1 90 ? 9.385 -8.728 -22.808 1.00 92.88 90 ALA A CA 1
ATOM 741 C C . ALA A 1 90 ? 9.191 -9.605 -24.051 1.00 92.88 90 ALA A C 1
ATOM 743 O O . ALA A 1 90 ? 10.109 -9.700 -24.860 1.00 92.88 90 ALA A O 1
ATOM 744 N N . ILE A 1 91 ? 8.011 -10.214 -24.182 1.00 94.38 91 ILE A N 1
ATOM 745 C CA . ILE A 1 91 ? 7.644 -11.076 -25.308 1.00 94.38 91 ILE A CA 1
ATOM 746 C C . ILE A 1 91 ? 7.092 -10.236 -26.468 1.00 94.38 91 ILE A C 1
ATOM 748 O O . ILE A 1 91 ? 7.500 -10.419 -27.607 1.00 94.38 91 ILE A O 1
ATOM 752 N N . SER A 1 92 ? 6.190 -9.296 -26.176 1.00 96.31 92 SER A N 1
ATOM 753 C CA . SER A 1 92 ? 5.470 -8.508 -27.182 1.00 96.31 92 SER A CA 1
ATOM 754 C C . SER A 1 92 ? 6.323 -7.423 -27.843 1.00 96.31 92 SER A C 1
ATOM 756 O O . SER A 1 92 ? 6.178 -7.211 -29.041 1.00 96.31 92 SER A O 1
ATOM 758 N N . ASP A 1 93 ? 7.175 -6.717 -27.090 1.00 94.44 93 ASP A N 1
ATOM 759 C CA . ASP A 1 93 ? 8.076 -5.692 -27.635 1.00 94.44 93 ASP A CA 1
ATOM 760 C C . ASP A 1 93 ? 9.418 -5.664 -26.870 1.00 94.44 93 ASP A C 1
ATOM 762 O O . ASP A 1 93 ? 9.629 -4.877 -25.929 1.00 94.44 93 ASP A O 1
ATOM 766 N N . PRO A 1 94 ? 10.383 -6.507 -27.282 1.00 92.06 94 PRO A N 1
ATOM 767 C CA . PRO A 1 94 ? 11.693 -6.562 -26.644 1.00 92.06 94 PRO A CA 1
ATOM 768 C C . PRO A 1 94 ? 12.506 -5.273 -26.851 1.00 92.06 94 PRO A C 1
ATOM 770 O O . PRO A 1 94 ? 13.332 -4.922 -25.999 1.00 92.06 94 PRO A O 1
ATOM 773 N N . ARG A 1 95 ? 12.269 -4.527 -27.943 1.00 92.94 95 ARG A N 1
ATOM 774 C CA . ARG A 1 95 ? 12.998 -3.284 -28.247 1.00 92.94 95 ARG A CA 1
ATOM 775 C C . ARG A 1 95 ? 12.584 -2.173 -27.288 1.00 92.94 95 ARG A C 1
ATOM 777 O O . ARG A 1 95 ? 13.448 -1.471 -26.749 1.00 92.94 95 ARG A O 1
ATOM 784 N N . GLU A 1 96 ? 11.292 -2.024 -27.009 1.00 91.50 96 GLU A N 1
ATOM 785 C CA . GLU A 1 96 ? 10.809 -1.046 -26.032 1.00 91.50 96 GLU A CA 1
ATOM 786 C C . GLU A 1 96 ? 11.275 -1.391 -24.608 1.00 91.50 96 GLU A C 1
ATOM 788 O O . GLU A 1 96 ? 11.708 -0.505 -23.855 1.00 91.50 96 GLU A O 1
ATOM 793 N N . LEU A 1 97 ? 11.287 -2.678 -24.243 1.00 90.94 97 LEU A N 1
ATOM 794 C CA . LEU A 1 97 ? 11.845 -3.121 -22.965 1.00 90.94 97 LEU A CA 1
ATOM 795 C C . LEU A 1 97 ? 13.335 -2.763 -22.837 1.00 90.94 97 LEU A C 1
ATOM 797 O O . LEU A 1 97 ? 13.754 -2.242 -21.796 1.00 90.94 97 LEU A O 1
ATOM 801 N N . ALA A 1 98 ? 14.134 -2.999 -23.882 1.00 92.12 98 ALA A N 1
ATOM 802 C CA . ALA A 1 98 ? 15.551 -2.639 -23.908 1.00 92.12 98 ALA A CA 1
ATOM 803 C C . ALA A 1 98 ? 15.752 -1.123 -23.735 1.00 92.12 98 ALA A C 1
ATOM 805 O O . ALA A 1 98 ? 16.525 -0.694 -22.874 1.00 92.12 98 ALA A O 1
ATOM 806 N N . ARG A 1 99 ? 14.973 -0.297 -24.449 1.00 93.31 99 ARG A N 1
ATOM 807 C CA . ARG A 1 99 ? 14.979 1.171 -24.290 1.00 93.31 99 ARG A CA 1
ATOM 808 C C . ARG A 1 99 ? 14.663 1.589 -22.849 1.00 93.31 99 ARG A C 1
ATOM 810 O O . ARG A 1 99 ? 15.350 2.450 -22.291 1.00 93.31 99 ARG A O 1
ATOM 817 N N . LYS A 1 100 ? 13.667 0.966 -22.206 1.00 90.81 100 LYS A N 1
ATOM 818 C CA . LYS A 1 100 ? 13.330 1.214 -20.789 1.00 90.81 100 LYS A CA 1
ATOM 819 C C . LYS A 1 100 ? 14.487 0.835 -19.856 1.00 90.81 100 LYS A C 1
ATOM 821 O O . LYS A 1 100 ? 14.807 1.609 -18.950 1.00 90.81 100 LYS A O 1
ATOM 826 N N . LYS A 1 101 ? 15.157 -0.302 -20.087 1.00 91.12 101 LYS A N 1
ATOM 827 C CA . LYS A 1 101 ? 16.342 -0.723 -19.313 1.00 91.12 101 LYS A CA 1
ATOM 828 C C . LYS A 1 101 ? 17.497 0.278 -19.441 1.00 91.12 101 LYS A C 1
ATOM 830 O O . LYS A 1 101 ? 18.057 0.676 -18.418 1.00 91.12 101 LYS A O 1
ATOM 835 N N . ILE A 1 102 ? 17.795 0.748 -20.654 1.00 93.75 102 ILE A N 1
ATOM 836 C CA . ILE A 1 102 ? 18.845 1.750 -20.910 1.00 93.75 102 ILE A CA 1
ATOM 837 C C . ILE A 1 102 ? 18.545 3.054 -20.156 1.00 93.75 102 ILE A C 1
ATOM 839 O O . ILE A 1 102 ? 19.394 3.542 -19.407 1.00 93.75 102 ILE A O 1
ATOM 843 N N . LYS A 1 103 ? 17.313 3.577 -20.253 1.00 93.38 103 LYS A N 1
ATOM 844 C CA . LYS A 1 103 ? 16.889 4.792 -19.527 1.00 93.38 103 LYS A CA 1
ATOM 845 C C . LYS A 1 103 ? 17.081 4.662 -18.009 1.00 93.38 103 LYS A C 1
ATOM 847 O O . LYS A 1 103 ? 17.573 5.589 -17.361 1.00 93.38 103 LYS A O 1
ATOM 852 N N . LEU A 1 104 ? 16.727 3.510 -17.432 1.00 91.19 104 LEU A N 1
ATOM 853 C CA . LEU A 1 104 ? 16.924 3.245 -16.002 1.00 91.19 104 LEU A CA 1
ATOM 854 C C . LEU A 1 104 ? 18.407 3.200 -15.620 1.00 91.19 104 LEU A C 1
ATOM 856 O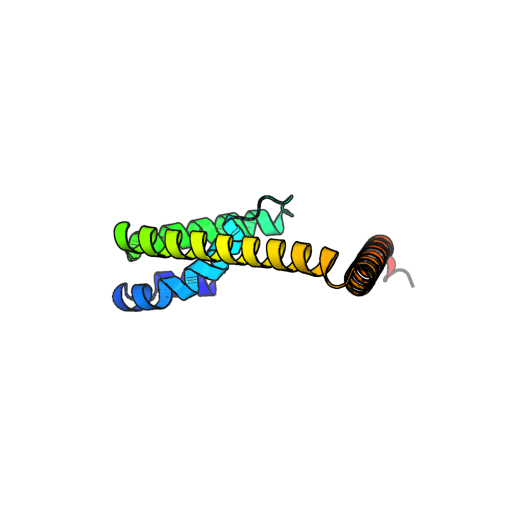 O . LEU A 1 104 ? 18.775 3.733 -14.571 1.00 91.19 104 LEU A O 1
ATOM 860 N N . ASN A 1 105 ? 19.254 2.597 -16.456 1.00 90.56 105 ASN A N 1
ATOM 861 C CA . ASN A 1 105 ? 20.692 2.541 -16.210 1.00 90.56 105 ASN A CA 1
ATOM 862 C C . ASN A 1 105 ? 21.315 3.947 -16.216 1.00 90.56 105 ASN A C 1
ATOM 864 O O . ASN A 1 105 ? 21.981 4.335 -15.257 1.00 90.56 105 ASN A O 1
ATOM 868 N N . ILE A 1 106 ? 20.983 4.767 -17.219 1.00 91.56 106 ILE A N 1
ATOM 869 C CA . ILE A 1 106 ? 21.424 6.168 -17.303 1.00 91.56 106 ILE A CA 1
ATOM 870 C C . ILE A 1 106 ? 21.023 6.943 -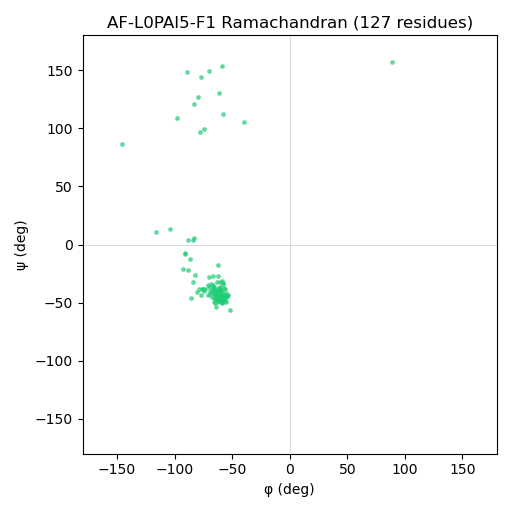16.039 1.00 91.56 106 ILE A C 1
ATOM 872 O O . ILE A 1 106 ? 21.840 7.662 -15.460 1.00 91.56 106 ILE A O 1
ATOM 876 N N . LYS A 1 107 ? 19.786 6.768 -15.554 1.00 88.62 107 LYS A N 1
ATOM 877 C CA . LYS A 1 107 ? 19.321 7.410 -14.315 1.00 88.62 107 LYS A CA 1
ATOM 878 C C . LYS A 1 107 ? 20.137 6.970 -13.095 1.00 88.62 107 LYS A C 1
ATOM 880 O O . LYS A 1 107 ? 20.506 7.817 -12.283 1.00 88.62 107 LYS A O 1
ATOM 885 N N . LYS A 1 108 ? 20.452 5.676 -12.965 1.00 87.19 108 LYS A N 1
ATOM 886 C CA . LYS A 1 108 ? 21.299 5.161 -11.873 1.00 87.19 108 LYS A CA 1
ATOM 887 C C . LYS A 1 108 ? 22.702 5.764 -11.915 1.00 87.19 108 LYS A C 1
ATOM 889 O O . LYS A 1 108 ? 23.201 6.191 -10.877 1.00 87.19 108 LYS A O 1
ATOM 894 N N . ILE A 1 109 ? 23.306 5.847 -13.099 1.00 87.31 109 ILE A N 1
ATOM 895 C CA . ILE A 1 109 ? 24.630 6.452 -13.292 1.00 87.31 109 ILE A CA 1
ATOM 896 C C . ILE A 1 109 ? 24.606 7.929 -12.873 1.00 87.31 109 ILE A C 1
ATOM 898 O O . ILE A 1 109 ? 25.444 8.349 -12.076 1.00 87.31 109 ILE A O 1
ATOM 902 N N . LYS A 1 110 ? 23.611 8.705 -13.329 1.00 85.62 110 LYS A N 1
ATOM 903 C CA . LYS A 1 110 ? 23.442 10.119 -12.944 1.00 85.62 110 LYS A CA 1
ATOM 904 C C . LYS A 1 110 ? 23.296 10.300 -11.428 1.00 85.62 110 LYS A C 1
ATOM 906 O O . LYS A 1 110 ? 23.953 11.162 -10.852 1.00 85.62 110 LYS A O 1
ATOM 911 N N . LEU A 1 111 ? 22.488 9.466 -10.769 1.00 86.19 111 LEU A N 1
ATOM 912 C CA . LEU A 1 111 ? 22.309 9.515 -9.312 1.00 86.19 111 LEU A CA 1
ATOM 913 C C . LEU A 1 111 ? 23.605 9.207 -8.551 1.00 86.19 111 LEU A C 1
ATOM 915 O O . LEU A 1 111 ? 23.897 9.877 -7.564 1.00 86.19 111 LEU A O 1
ATOM 919 N N . ARG A 1 112 ? 24.393 8.226 -9.009 1.00 82.38 112 ARG A N 1
ATOM 920 C CA . ARG A 1 112 ? 25.706 7.910 -8.420 1.00 82.38 112 ARG A CA 1
ATOM 921 C C . ARG A 1 112 ? 26.683 9.077 -8.571 1.00 82.38 112 ARG A C 1
ATOM 923 O O . ARG A 1 112 ? 27.305 9.457 -7.587 1.00 82.38 112 ARG A O 1
ATOM 930 N N . LYS A 1 113 ? 26.756 9.691 -9.761 1.00 81.19 113 LYS A N 1
ATOM 931 C CA . LYS A 1 113 ? 27.589 10.883 -10.004 1.00 81.19 113 LYS A CA 1
ATOM 932 C C . LYS A 1 113 ? 27.192 12.054 -9.096 1.00 81.19 113 LYS A C 1
ATOM 934 O O . LYS A 1 113 ? 28.063 12.640 -8.470 1.00 81.19 113 LYS A O 1
ATOM 939 N N . LYS A 1 114 ? 25.889 12.340 -8.948 1.00 79.94 114 LYS A N 1
ATOM 940 C CA . LYS A 1 114 ? 25.391 13.400 -8.048 1.00 79.94 114 LYS A CA 1
ATOM 941 C C . LYS A 1 114 ? 25.772 13.157 -6.584 1.00 79.94 114 LYS A C 1
ATOM 943 O O . LYS A 1 114 ? 26.152 14.095 -5.905 1.00 79.94 114 LYS A O 1
ATOM 948 N N . LYS A 1 115 ? 25.677 11.911 -6.105 1.00 79.00 115 LYS A N 1
ATOM 949 C CA . LYS A 1 115 ? 26.092 11.555 -4.739 1.00 79.00 115 LYS A CA 1
ATOM 950 C C . LYS A 1 115 ? 27.601 11.688 -4.532 1.00 79.00 115 LYS A C 1
ATOM 952 O O . LYS A 1 115 ? 28.010 12.127 -3.471 1.00 79.00 115 LYS A O 1
ATOM 957 N N . ARG A 1 116 ? 28.409 11.322 -5.534 1.00 77.44 116 ARG A N 1
ATOM 958 C CA . ARG A 1 116 ? 29.875 11.434 -5.475 1.00 77.44 116 ARG A CA 1
ATOM 959 C C . ARG A 1 116 ? 30.351 12.887 -5.486 1.00 77.44 116 ARG A C 1
ATOM 961 O O . ARG A 1 116 ? 31.280 13.217 -4.771 1.00 77.44 116 ARG A O 1
ATOM 968 N N . ASN A 1 117 ? 29.709 13.736 -6.284 1.00 70.75 117 ASN A N 1
ATOM 969 C CA . ASN A 1 117 ? 30.057 15.154 -6.401 1.00 70.75 117 ASN A CA 1
ATOM 970 C C . ASN A 1 117 ? 29.414 16.022 -5.299 1.00 70.75 117 ASN A C 1
ATOM 972 O O . ASN A 1 117 ? 29.516 17.244 -5.354 1.00 70.75 117 ASN A O 1
ATOM 976 N N . TYR A 1 118 ? 28.709 15.424 -4.334 1.00 62.06 118 TYR A N 1
ATOM 977 C CA . TYR A 1 118 ? 28.165 16.148 -3.192 1.00 62.06 118 TYR A CA 1
ATOM 978 C C . TYR A 1 118 ? 29.293 16.407 -2.189 1.00 62.06 118 TYR A C 1
ATOM 980 O O . TYR A 1 118 ? 29.639 15.531 -1.400 1.00 62.06 118 TYR A O 1
ATOM 988 N N . ILE A 1 119 ? 29.876 17.602 -2.249 1.00 58.41 119 ILE A N 1
ATOM 989 C CA . ILE A 1 119 ? 30.764 18.119 -1.208 1.00 58.41 119 ILE A CA 1
ATOM 990 C C . ILE A 1 119 ? 29.845 18.725 -0.137 1.00 58.41 119 ILE A C 1
ATOM 992 O O . ILE A 1 119 ? 29.040 19.598 -0.475 1.00 58.41 119 ILE A O 1
ATOM 996 N N . PRO A 1 120 ? 29.877 18.261 1.124 1.00 54.38 120 PRO A N 1
ATOM 997 C CA . PRO A 1 120 ? 29.119 18.912 2.184 1.00 54.38 120 PRO A CA 1
ATOM 998 C C . PRO A 1 120 ? 29.622 20.353 2.336 1.00 54.38 120 PRO A C 1
ATOM 1000 O O . PRO A 1 120 ? 30.827 20.579 2.421 1.00 54.38 120 PRO A O 1
ATOM 1003 N N . PHE A 1 121 ? 28.708 21.325 2.353 1.00 55.84 121 PHE A N 1
ATOM 1004 C CA . PHE A 1 121 ? 29.048 22.712 2.664 1.00 55.84 121 PHE A CA 1
ATOM 1005 C C . PHE A 1 121 ? 29.690 22.756 4.058 1.00 55.84 121 PHE A C 1
ATOM 1007 O O . PHE A 1 121 ? 29.032 22.441 5.050 1.00 55.84 121 PHE A O 1
ATOM 1014 N N . ASN A 1 122 ? 30.982 23.088 4.115 1.00 55.03 122 ASN A N 1
ATOM 1015 C CA . ASN A 1 122 ? 31.711 23.291 5.359 1.00 55.03 122 ASN A CA 1
ATOM 1016 C C . ASN A 1 122 ? 31.758 24.802 5.644 1.00 55.03 122 ASN A C 1
ATOM 1018 O O . ASN A 1 122 ? 32.476 25.510 4.933 1.00 55.03 122 ASN A O 1
ATOM 1022 N N . PRO A 1 123 ? 31.029 25.310 6.655 1.00 55.22 123 PRO A N 1
ATOM 1023 C CA . PRO A 1 123 ? 30.977 26.744 6.946 1.00 55.22 123 PRO A CA 1
ATOM 1024 C C . PRO A 1 123 ? 32.342 27.331 7.343 1.00 55.22 123 PRO A C 1
ATOM 1026 O O . PRO A 1 123 ? 32.539 28.534 7.238 1.00 55.22 123 PRO A O 1
ATOM 1029 N N . ILE A 1 124 ? 33.308 26.492 7.736 1.00 54.25 124 ILE A N 1
ATOM 1030 C CA . ILE A 1 124 ? 34.667 26.911 8.118 1.00 54.25 124 ILE A CA 1
ATOM 1031 C C . ILE A 1 124 ? 35.481 27.393 6.902 1.00 54.25 124 ILE A C 1
ATOM 1033 O O . ILE A 1 124 ? 36.345 28.252 7.040 1.00 54.25 124 ILE A O 1
ATOM 1037 N N . ASN A 1 125 ? 35.187 26.888 5.699 1.00 53.38 125 ASN A N 1
ATOM 1038 C CA . ASN A 1 125 ? 35.922 27.258 4.485 1.00 53.38 125 ASN A CA 1
ATOM 1039 C C . ASN A 1 125 ? 35.374 28.525 3.805 1.00 53.38 125 ASN A C 1
ATOM 1041 O O . ASN A 1 125 ? 36.035 29.053 2.924 1.00 53.38 125 ASN A O 1
ATOM 1045 N N . ALA A 1 126 ? 34.191 29.008 4.202 1.00 48.28 126 ALA A N 1
ATOM 1046 C CA . ALA A 1 126 ? 33.554 30.202 3.634 1.00 48.28 126 ALA A CA 1
ATOM 1047 C C . ALA A 1 126 ? 33.912 31.504 4.379 1.00 48.28 126 ALA A C 1
ATOM 1049 O O . ALA A 1 126 ? 33.543 32.582 3.935 1.00 48.28 126 ALA A O 1
ATOM 1050 N N . LEU A 1 127 ? 34.610 31.401 5.515 1.00 47.78 127 LEU A N 1
ATOM 1051 C CA . LEU A 1 127 ? 35.088 32.533 6.322 1.00 47.78 127 LEU A CA 1
ATOM 1052 C C . LEU A 1 127 ? 36.596 32.783 6.137 1.00 47.78 127 LEU A C 1
ATOM 1054 O O . LEU A 1 127 ? 37.217 33.449 6.960 1.00 47.78 127 LEU A O 1
ATOM 1058 N N . LYS A 1 128 ? 37.198 32.173 5.110 1.00 51.72 128 LYS A N 1
ATOM 1059 C CA . LYS A 1 128 ? 38.642 32.220 4.838 1.00 51.72 128 LYS A CA 1
ATOM 1060 C C . LYS A 1 128 ? 39.001 32.919 3.520 1.00 51.72 128 LYS A C 1
ATOM 1062 O O . LYS A 1 128 ? 40.157 32.832 3.115 1.00 51.72 128 LYS A O 1
ATOM 1067 N N . GLU A 1 129 ? 38.036 33.592 2.897 1.00 40.12 129 GLU A N 1
ATOM 1068 C CA . GLU A 1 129 ? 38.242 34.547 1.798 1.00 40.12 129 GLU A CA 1
ATOM 1069 C C . GLU A 1 129 ? 37.936 35.966 2.280 1.00 40.12 129 GLU A C 1
ATOM 1071 O O . GLU A 1 129 ? 36.946 36.121 3.034 1.00 40.12 129 GLU A O 1
#

InterPro domains:
  IPR052575 Small subunit processome component 20 [PTHR17695] (2-116)
  IPR057525 U3 small nucleolar RNA-associated protein 20, C-terminal [PF23099] (37-116)

pLDDT: mean 84.99, std 12.55, range [40.12, 96.88]

Organism: Pneumocystis jirovecii (NCBI:txid42068)

Secondary structure (DSSP, 8-state):
-HHHHHHHHHS-HHHHHHHHHHHHHHHHHHHS--S---HHHHHHHHHHHHHHHHHHHHH-HHHHHHHHHHHHHHHHHHHHHHHHHHHHHHHH-HHHHHHHHHHHHHHHHHHHHHHHT-----GGGSS--

Radius of gyration: 21.68 Å; Cα contacts (8 Å, |Δi|>4): 42; chains: 1; bounding box: 56×46×48 Å